Protein AF-A0A2N0S7R8-F1 (afdb_monomer_lite)

pLDDT: mean 81.95, std 15.24, range [37.91, 97.75]

Organism: NCBI:txid588596

Structure (mmCIF, N/CA/C/O backbone):
data_AF-A0A2N0S7R8-F1
#
_entry.id   AF-A0A2N0S7R8-F1
#
loop_
_atom_site.group_PDB
_atom_site.id
_atom_site.type_symbol
_atom_site.label_atom_id
_atom_site.label_alt_id
_atom_site.label_comp_id
_atom_site.label_asym_id
_atom_site.label_entity_id
_atom_site.label_seq_id
_atom_site.pdbx_PDB_ins_code
_atom_site.Cartn_x
_atom_site.Cartn_y
_atom_site.Cartn_z
_atom_site.occupancy
_atom_site.B_iso_or_equiv
_atom_site.auth_seq_id
_atom_site.auth_comp_id
_atom_site.auth_asym_id
_atom_site.auth_atom_id
_atom_site.pdbx_PDB_model_num
ATOM 1 N N . MET A 1 1 ? 1.880 -4.501 -9.148 1.00 87.69 1 MET A N 1
ATOM 2 C CA . MET A 1 1 ? 1.761 -3.696 -7.910 1.00 87.69 1 MET A CA 1
ATOM 3 C C . MET A 1 1 ? 2.794 -4.200 -6.917 1.00 87.69 1 MET A C 1
ATOM 5 O O . MET A 1 1 ? 2.820 -5.417 -6.738 1.00 87.69 1 MET A O 1
ATOM 9 N N . PRO A 1 2 ? 3.606 -3.320 -6.308 1.00 94.56 2 PRO A N 1
ATOM 10 C CA . PRO A 1 2 ? 4.675 -3.720 -5.390 1.00 94.56 2 PRO A CA 1
ATOM 11 C C . PRO A 1 2 ? 4.118 -4.507 -4.199 1.00 94.56 2 PRO A C 1
ATOM 13 O O . PRO A 1 2 ? 3.030 -4.194 -3.696 1.00 94.56 2 PRO A O 1
ATOM 16 N N . LYS A 1 3 ? 4.830 -5.546 -3.754 1.00 95.12 3 LYS A N 1
ATOM 17 C CA . LYS A 1 3 ? 4.370 -6.423 -2.664 1.00 95.12 3 LYS A CA 1
ATOM 18 C C . LYS A 1 3 ? 4.324 -5.674 -1.323 1.00 95.12 3 LYS A C 1
ATOM 20 O O . LYS A 1 3 ? 3.337 -5.815 -0.605 1.00 95.12 3 LYS A O 1
ATOM 25 N N . CYS A 1 4 ? 5.272 -4.779 -1.061 1.00 94.50 4 CYS A N 1
ATOM 26 C CA . CYS A 1 4 ? 5.312 -3.895 0.104 1.00 94.50 4 CYS A CA 1
ATOM 27 C C . CYS A 1 4 ? 4.020 -3.071 0.259 1.00 94.50 4 CYS A C 1
ATOM 29 O O . CYS A 1 4 ? 3.413 -3.051 1.331 1.00 94.50 4 CYS A O 1
ATOM 31 N N . TYR A 1 5 ? 3.518 -2.488 -0.835 1.00 94.94 5 TYR A N 1
ATOM 32 C CA . TYR A 1 5 ? 2.249 -1.755 -0.854 1.00 94.94 5 TYR A CA 1
ATOM 33 C C . TYR A 1 5 ? 1.042 -2.669 -0.633 1.00 94.94 5 TYR A C 1
ATOM 35 O O . TYR A 1 5 ? 0.107 -2.300 0.077 1.00 94.94 5 TYR A O 1
ATOM 43 N N . ARG A 1 6 ? 1.048 -3.874 -1.218 1.00 95.00 6 ARG A N 1
ATOM 44 C CA . ARG A 1 6 ? -0.015 -4.867 -1.003 1.00 95.00 6 ARG A CA 1
ATOM 45 C C . ARG A 1 6 ? -0.138 -5.230 0.473 1.00 95.00 6 ARG A C 1
ATOM 47 O O . ARG A 1 6 ? -1.249 -5.305 0.991 1.00 95.00 6 ARG A O 1
ATOM 54 N N . ASP A 1 7 ? 0.987 -5.464 1.131 1.00 95.69 7 ASP A N 1
ATOM 55 C CA . ASP A 1 7 ? 1.006 -5.882 2.527 1.00 95.69 7 ASP A CA 1
ATOM 56 C C . ASP A 1 7 ? 0.703 -4.713 3.476 1.00 95.69 7 ASP A C 1
ATOM 58 O O . ASP A 1 7 ? 0.025 -4.916 4.484 1.00 95.69 7 ASP A O 1
ATOM 62 N N . LEU A 1 8 ? 1.079 -3.478 3.117 1.00 95.94 8 LEU A N 1
ATOM 63 C CA . LEU A 1 8 ? 0.604 -2.274 3.805 1.00 95.94 8 LEU A CA 1
ATOM 64 C C . LEU A 1 8 ? -0.924 -2.145 3.716 1.00 95.94 8 LEU A C 1
ATOM 66 O O . LEU A 1 8 ? -1.585 -2.017 4.745 1.00 95.94 8 LEU A O 1
ATOM 70 N N . MET A 1 9 ? -1.503 -2.240 2.513 1.00 95.25 9 MET A N 1
ATOM 71 C CA . MET A 1 9 ? -2.959 -2.158 2.333 1.00 95.25 9 MET A CA 1
ATOM 72 C C . MET A 1 9 ? -3.696 -3.233 3.129 1.00 95.25 9 MET A C 1
ATOM 74 O O . MET A 1 9 ? -4.716 -2.929 3.742 1.00 95.25 9 MET A O 1
ATOM 78 N N . LYS A 1 10 ? -3.133 -4.451 3.199 1.00 96.06 10 LYS A N 1
ATOM 79 C CA . LYS A 1 10 ? -3.666 -5.531 4.037 1.00 96.06 10 LYS A CA 1
ATOM 80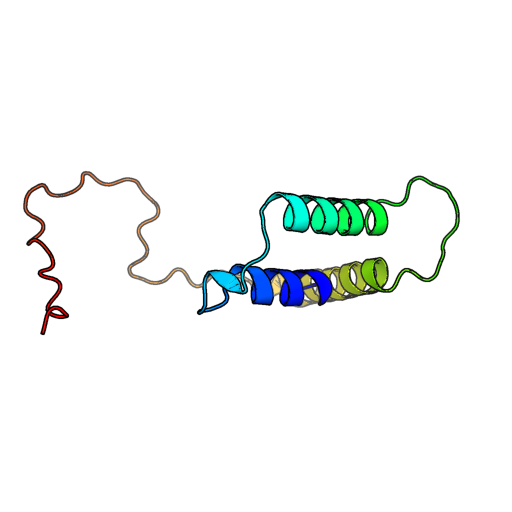 C C . LYS A 1 10 ? -3.825 -5.152 5.500 1.00 96.06 10 LYS A C 1
ATOM 82 O O . LYS A 1 10 ? -4.834 -5.494 6.102 1.00 96.06 10 LYS A O 1
ATOM 87 N N . LYS A 1 11 ? -2.854 -4.428 6.048 1.00 96.12 11 LYS A N 1
ATOM 88 C CA . LYS A 1 11 ? -2.909 -3.942 7.428 1.00 96.12 11 LYS A CA 1
ATOM 89 C C . LYS A 1 11 ? -3.860 -2.752 7.577 1.00 96.12 11 LYS A C 1
ATOM 91 O O . L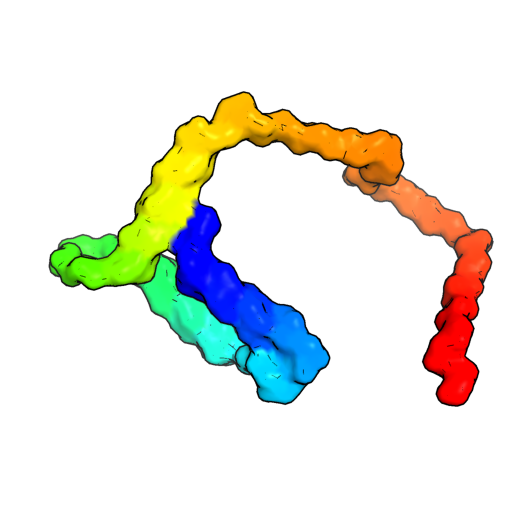YS A 1 11 ? -4.501 -2.613 8.607 1.00 96.12 11 LYS A O 1
ATOM 96 N N . CYS A 1 12 ? -3.993 -1.898 6.562 1.00 96.81 12 CYS A N 1
ATOM 97 C CA . CYS A 1 12 ? -4.878 -0.728 6.624 1.00 96.81 12 CYS A CA 1
ATOM 98 C C . CYS A 1 12 ? -6.372 -1.085 6.591 1.00 96.81 12 CYS A C 1
ATOM 100 O O . CYS A 1 12 ? -7.177 -0.390 7.207 1.00 96.81 12 CYS A O 1
ATOM 102 N N . TRP A 1 13 ? -6.751 -2.143 5.871 1.00 95.38 13 TRP A N 1
ATOM 103 C CA . TRP A 1 13 ? -8.149 -2.558 5.706 1.00 95.38 13 TRP A CA 1
ATOM 104 C C . TRP A 1 13 ? -8.531 -3.784 6.552 1.00 95.38 13 TRP A C 1
ATOM 106 O O . TRP A 1 13 ? -9.456 -4.511 6.196 1.00 95.38 13 TRP A O 1
ATOM 116 N N . ASP A 1 14 ? -7.798 -4.054 7.639 1.00 97.12 14 ASP A N 1
ATOM 117 C CA . ASP A 1 14 ? -8.111 -5.174 8.532 1.00 97.12 14 ASP A CA 1
ATOM 118 C C . ASP A 1 14 ? -9.552 -5.048 9.066 1.00 97.12 14 ASP A C 1
ATOM 120 O O . ASP A 1 14 ? -10.049 -3.941 9.329 1.00 97.12 14 ASP A O 1
ATOM 124 N N . SER A 1 15 ? -10.253 -6.179 9.168 1.00 96.69 15 SER A N 1
ATOM 125 C CA . SER A 1 15 ? -11.642 -6.206 9.641 1.00 96.69 15 SER A CA 1
ATOM 126 C C . SER A 1 15 ? -11.738 -5.807 11.110 1.00 96.69 15 SER A C 1
ATOM 128 O O . SER A 1 15 ? -12.708 -5.154 11.489 1.00 96.69 15 SER A O 1
ATOM 130 N N . ASP A 1 16 ? -10.720 -6.135 11.910 1.00 96.94 16 ASP A N 1
ATOM 131 C CA . ASP A 1 16 ? -10.581 -5.648 13.277 1.00 96.94 16 ASP A CA 1
ATOM 132 C C . ASP A 1 16 ? -9.886 -4.272 13.271 1.00 96.94 16 ASP A C 1
ATOM 134 O O . ASP A 1 16 ? -8.719 -4.162 12.878 1.00 96.94 16 ASP A O 1
ATOM 138 N N . PRO A 1 17 ? -10.558 -3.196 13.724 1.00 95.62 17 PRO A N 1
ATOM 139 C CA . PRO A 1 17 ? -9.961 -1.866 13.791 1.00 95.62 17 PRO A CA 1
ATOM 140 C C . PRO A 1 17 ? -8.684 -1.791 14.636 1.00 95.62 17 PRO A C 1
ATOM 142 O O . PRO A 1 17 ? -7.852 -0.927 14.372 1.00 95.62 17 PRO A O 1
ATOM 145 N N . ASN A 1 18 ? -8.508 -2.677 15.623 1.00 95.81 18 ASN A N 1
ATOM 146 C CA . ASN A 1 18 ? -7.330 -2.676 16.495 1.00 95.81 18 ASN A CA 1
ATOM 147 C C . ASN A 1 18 ? -6.070 -3.199 15.796 1.00 95.81 18 ASN A C 1
ATOM 149 O O . ASN A 1 18 ? -4.962 -2.855 16.202 1.00 95.81 18 ASN A O 1
ATOM 153 N N . ASN A 1 19 ? -6.234 -3.996 14.737 1.00 96.19 19 ASN A N 1
ATOM 154 C CA . ASN A 1 19 ? -5.127 -4.505 13.924 1.00 96.19 19 ASN A CA 1
ATOM 155 C C . ASN A 1 19 ? -4.671 -3.500 12.859 1.00 96.19 19 ASN A C 1
ATOM 157 O O . ASN A 1 19 ? -3.638 -3.702 12.213 1.00 96.19 19 ASN A O 1
ATOM 161 N N . ARG A 1 20 ? -5.428 -2.415 12.655 1.00 97.50 20 ARG A N 1
ATOM 162 C CA . ARG A 1 20 ? -5.069 -1.381 11.687 1.00 97.50 20 ARG A CA 1
ATOM 163 C C . ARG A 1 20 ? -3.908 -0.547 12.200 1.00 97.50 20 ARG A C 1
ATOM 165 O O . ARG A 1 20 ? -3.873 -0.129 13.355 1.00 97.50 20 ARG A O 1
ATOM 172 N N . LEU A 1 21 ? -2.976 -0.259 11.299 1.00 97.12 21 LEU A N 1
ATOM 173 C CA . LEU A 1 21 ? -1.839 0.608 11.595 1.00 97.12 21 LEU A CA 1
ATOM 174 C C . LEU A 1 21 ? -2.298 2.031 11.914 1.00 97.12 21 LEU A C 1
ATOM 176 O O . LEU A 1 21 ? -3.222 2.567 11.293 1.00 97.12 21 LEU A O 1
ATOM 180 N N . LYS A 1 22 ? -1.590 2.682 12.838 1.00 97.25 22 LYS A N 1
ATOM 181 C CA . LYS A 1 22 ? -1.773 4.110 13.102 1.00 97.25 22 LYS A CA 1
ATOM 182 C C . LYS A 1 22 ? -1.236 4.927 11.932 1.00 97.25 22 LYS A C 1
ATOM 184 O O . LYS A 1 22 ? -0.262 4.550 11.282 1.00 97.25 22 LYS A O 1
ATOM 189 N N . ALA A 1 23 ? -1.804 6.114 11.730 1.00 96.88 23 ALA A N 1
ATOM 190 C CA . ALA A 1 23 ? -1.366 7.032 10.677 1.00 96.88 23 ALA A CA 1
ATOM 191 C C . ALA A 1 23 ? 0.146 7.331 10.733 1.00 96.88 23 ALA A C 1
ATOM 193 O O . ALA A 1 23 ? 0.803 7.363 9.698 1.00 96.88 23 ALA A O 1
ATOM 194 N N . SER A 1 24 ? 0.716 7.463 11.934 1.00 97.75 24 SER A N 1
ATOM 195 C CA . SER A 1 24 ? 2.152 7.699 12.128 1.00 97.75 24 SER A CA 1
ATOM 196 C C . SER A 1 24 ? 3.038 6.504 11.755 1.00 97.75 24 SER A C 1
ATOM 198 O O . SER A 1 24 ? 4.195 6.688 11.388 1.00 97.75 24 SER A O 1
ATOM 200 N N . GLU A 1 25 ? 2.529 5.274 11.840 1.00 97.12 25 GLU A N 1
ATOM 201 C CA . GLU A 1 25 ? 3.246 4.071 11.397 1.00 97.12 25 GLU A CA 1
ATOM 202 C C . GLU A 1 25 ? 3.192 3.945 9.875 1.00 97.12 25 GLU A C 1
ATOM 204 O O . GLU A 1 25 ? 4.202 3.648 9.239 1.00 97.12 25 GLU A O 1
ATOM 209 N N . ILE A 1 26 ? 2.029 4.246 9.289 1.00 97.62 26 ILE A N 1
ATOM 210 C CA . ILE A 1 26 ? 1.836 4.298 7.837 1.00 97.62 26 ILE A CA 1
ATOM 211 C C . ILE A 1 26 ? 2.766 5.348 7.218 1.00 97.62 26 ILE A C 1
ATOM 213 O O . ILE A 1 26 ? 3.439 5.056 6.235 1.00 97.62 26 ILE A O 1
ATOM 217 N N . GLU A 1 27 ? 2.862 6.540 7.813 1.00 97.31 27 GLU A N 1
ATOM 218 C CA . GLU A 1 27 ? 3.750 7.609 7.342 1.00 97.31 27 GLU A CA 1
ATOM 219 C C . GLU A 1 27 ? 5.216 7.153 7.272 1.00 97.31 27 GLU A C 1
ATOM 221 O O . GLU A 1 27 ? 5.892 7.394 6.273 1.00 97.31 27 GLU A O 1
ATOM 226 N N . LYS A 1 28 ? 5.701 6.453 8.307 1.00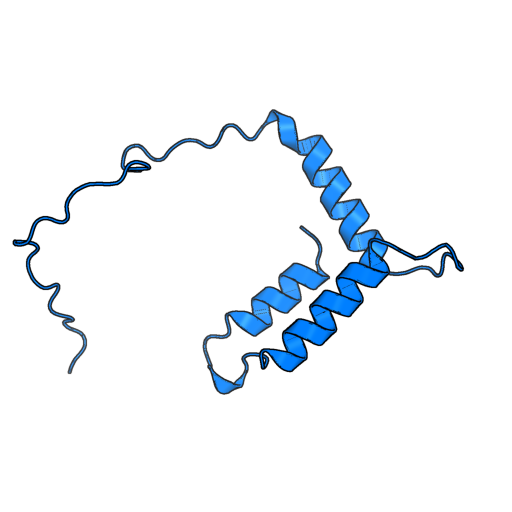 95.69 28 LYS A N 1
ATOM 227 C CA . LYS A 1 28 ? 7.071 5.916 8.341 1.00 95.69 28 LYS A CA 1
ATOM 228 C C . LYS A 1 28 ? 7.316 4.901 7.227 1.00 95.69 28 LYS A C 1
ATOM 230 O O . LYS A 1 28 ? 8.357 4.960 6.583 1.00 95.69 28 LYS A O 1
ATOM 235 N N . LEU A 1 29 ? 6.361 4.000 6.988 1.00 95.31 29 LEU A N 1
ATOM 236 C CA . LEU A 1 29 ? 6.459 3.008 5.913 1.00 95.31 29 LEU A CA 1
ATOM 237 C C . LEU A 1 29 ? 6.454 3.670 4.533 1.00 95.31 29 LEU A C 1
ATOM 239 O O . LEU A 1 29 ? 7.252 3.301 3.682 1.00 95.31 29 LEU A O 1
ATOM 243 N N . ILE A 1 30 ? 5.600 4.673 4.317 1.00 94.50 30 ILE A N 1
ATOM 244 C CA . ILE A 1 30 ? 5.550 5.403 3.044 1.00 94.50 30 ILE A CA 1
ATOM 245 C C . ILE A 1 30 ? 6.861 6.152 2.787 1.00 94.50 30 ILE A C 1
ATOM 247 O O . ILE A 1 30 ? 7.345 6.122 1.659 1.00 94.50 30 ILE A O 1
ATOM 251 N N . LYS A 1 31 ? 7.449 6.786 3.811 1.00 92.62 31 LYS A N 1
ATOM 252 C CA . LYS A 1 31 ? 8.767 7.434 3.704 1.00 92.62 31 LYS A CA 1
ATOM 253 C C . LYS A 1 31 ? 9.853 6.433 3.318 1.00 92.62 31 LYS A C 1
ATOM 255 O O . LYS A 1 31 ? 10.540 6.661 2.336 1.00 92.62 31 LYS A O 1
ATOM 260 N N . LEU A 1 32 ? 9.910 5.286 4.001 1.00 91.12 32 LEU A N 1
ATOM 261 C CA . LEU A 1 32 ? 10.828 4.197 3.65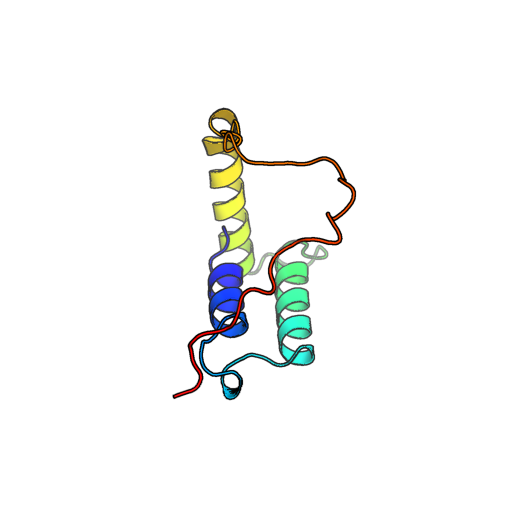4 1.00 91.12 32 LEU A CA 1
ATOM 262 C C . LEU A 1 32 ? 10.669 3.777 2.183 1.00 91.12 32 LEU A C 1
ATOM 264 O O . LEU A 1 32 ? 11.643 3.729 1.447 1.00 91.12 32 LEU A O 1
ATOM 268 N N . PHE A 1 33 ? 9.435 3.534 1.731 1.00 91.81 33 PHE A N 1
ATOM 269 C CA . PHE A 1 33 ? 9.174 3.132 0.345 1.00 91.81 33 PHE A CA 1
ATOM 270 C C . PHE A 1 33 ? 9.573 4.205 -0.672 1.00 91.81 33 PHE A C 1
ATOM 272 O O . PHE A 1 33 ? 10.029 3.874 -1.764 1.00 91.81 33 PHE A O 1
ATOM 279 N N . HIS A 1 34 ? 9.356 5.477 -0.338 1.00 88.06 34 HIS A N 1
ATOM 280 C CA . HIS A 1 34 ? 9.739 6.605 -1.178 1.00 88.06 34 HIS A CA 1
ATOM 281 C C . HIS A 1 34 ? 11.260 6.695 -1.320 1.00 88.06 34 HIS A C 1
ATOM 283 O O . HIS A 1 34 ? 11.757 6.815 -2.438 1.00 88.06 34 HIS A O 1
ATOM 289 N N . ASP A 1 35 ? 11.975 6.599 -0.203 1.00 87.06 35 ASP A N 1
ATOM 290 C CA . ASP A 1 35 ? 13.430 6.724 -0.166 1.00 87.06 35 ASP A CA 1
ATOM 291 C C . ASP A 1 35 ? 14.100 5.552 -0.903 1.00 87.06 35 ASP A C 1
ATOM 293 O O . ASP A 1 35 ? 15.035 5.772 -1.667 1.00 87.06 35 ASP A O 1
ATOM 297 N N . SER A 1 36 ? 13.541 4.341 -0.785 1.00 85.44 36 SER A N 1
ATOM 298 C CA . SER A 1 36 ? 13.941 3.163 -1.570 1.00 85.44 36 SER A CA 1
ATOM 299 C C . SER A 1 36 ? 13.727 3.330 -3.079 1.00 85.44 36 SER A C 1
ATOM 301 O O . SER A 1 36 ? 14.516 2.842 -3.880 1.00 85.44 36 SER A O 1
ATOM 303 N N . TYR A 1 37 ? 12.641 3.986 -3.502 1.00 80.06 37 TYR A N 1
ATOM 304 C CA . TYR A 1 37 ? 12.318 4.146 -4.927 1.00 80.06 37 TYR A CA 1
ATOM 305 C C . TYR A 1 37 ? 13.067 5.310 -5.597 1.00 80.06 37 TYR A C 1
ATOM 307 O O . TYR A 1 37 ? 13.335 5.264 -6.798 1.00 80.06 37 TYR A O 1
ATOM 315 N N . CYS A 1 38 ? 13.390 6.357 -4.837 1.00 75.62 38 CYS A N 1
ATOM 316 C CA . CYS A 1 38 ? 14.141 7.528 -5.288 1.00 75.62 38 CYS A CA 1
ATOM 317 C C . CYS A 1 38 ? 15.447 7.663 -4.484 1.00 75.62 38 CYS A C 1
ATOM 319 O O . CYS A 1 38 ? 15.582 8.623 -3.717 1.00 75.62 38 CYS A O 1
ATOM 321 N N . PRO A 1 39 ? 16.410 6.733 -4.641 1.00 67.06 39 PRO A N 1
ATOM 322 C CA . PRO A 1 39 ? 17.649 6.779 -3.880 1.00 67.06 39 PRO A CA 1
ATOM 323 C C . PRO A 1 39 ? 18.428 8.058 -4.207 1.00 67.06 39 PRO A C 1
ATOM 325 O O . PRO A 1 39 ? 18.669 8.396 -5.369 1.00 67.06 39 PRO A O 1
ATOM 328 N N . ILE A 1 40 ? 18.824 8.788 -3.165 1.00 67.38 40 ILE A N 1
ATOM 329 C CA . ILE A 1 40 ? 19.688 9.965 -3.280 1.00 67.38 40 ILE A CA 1
ATOM 330 C C . ILE A 1 40 ? 21.118 9.460 -3.475 1.00 67.38 40 ILE A C 1
ATOM 332 O O . ILE A 1 40 ? 21.801 9.250 -2.488 1.00 67.38 40 ILE A O 1
ATOM 336 N N . GLU A 1 41 ? 21.525 9.225 -4.728 1.00 61.56 41 GLU A N 1
ATOM 337 C CA . GLU A 1 41 ? 22.893 9.045 -5.282 1.00 61.56 41 GLU A CA 1
ATOM 338 C C . GLU A 1 41 ? 23.962 8.221 -4.515 1.00 61.56 41 GLU A C 1
ATOM 340 O O . GLU A 1 41 ? 25.079 8.075 -5.012 1.00 61.56 41 GLU A O 1
ATOM 345 N N . THR A 1 42 ? 23.676 7.624 -3.361 1.00 57.69 42 THR A N 1
ATOM 346 C CA . THR A 1 42 ? 24.652 6.910 -2.537 1.00 57.69 42 THR A CA 1
ATOM 347 C C . THR A 1 42 ? 24.256 5.451 -2.405 1.00 57.69 42 THR A C 1
ATOM 349 O O . THR A 1 42 ? 23.279 5.135 -1.739 1.00 57.69 42 THR A O 1
ATOM 352 N N . GLU A 1 43 ? 25.073 4.621 -3.053 1.00 58.25 43 GLU A N 1
ATOM 353 C CA . GLU A 1 43 ? 25.219 3.171 -2.904 1.00 58.25 43 GLU A CA 1
ATOM 354 C C . GLU A 1 43 ? 23.954 2.342 -3.191 1.00 58.25 43 GLU A C 1
ATOM 356 O O . GLU A 1 43 ? 22.995 2.297 -2.430 1.00 58.25 43 GLU A O 1
ATOM 361 N N . GLN A 1 44 ? 23.991 1.659 -4.343 1.00 58.53 44 GLN A N 1
ATOM 362 C CA . GLN A 1 44 ? 23.081 0.571 -4.697 1.00 58.53 44 GLN A CA 1
ATOM 363 C C . GLN A 1 44 ? 23.323 -0.608 -3.752 1.00 58.53 44 GLN A C 1
ATOM 365 O O . GLN A 1 44 ? 24.013 -1.564 -4.106 1.00 58.53 44 GLN A O 1
ATOM 370 N N . ASP A 1 45 ? 22.771 -0.528 -2.548 1.00 55.75 45 ASP A N 1
ATOM 371 C CA . ASP A 1 45 ? 22.446 -1.735 -1.809 1.00 55.75 45 ASP A CA 1
ATOM 372 C C . ASP A 1 45 ? 21.266 -2.429 -2.500 1.00 55.75 45 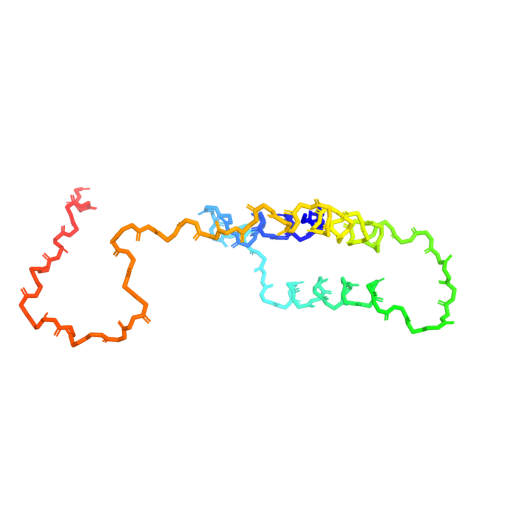ASP A C 1
ATOM 374 O O . ASP A 1 45 ? 20.414 -1.792 -3.122 1.00 55.75 45 ASP A O 1
ATOM 378 N N . ASP A 1 46 ? 21.267 -3.758 -2.429 1.00 61.84 46 ASP A N 1
ATOM 379 C CA . ASP A 1 46 ? 20.248 -4.660 -2.968 1.00 61.84 46 ASP A CA 1
ATOM 380 C C . ASP A 1 46 ? 18.920 -4.449 -2.213 1.00 61.84 46 ASP A C 1
ATOM 382 O O . ASP A 1 46 ? 18.548 -5.209 -1.316 1.00 61.84 46 ASP A O 1
ATOM 386 N N . ASP A 1 47 ? 18.244 -3.333 -2.498 1.00 80.19 47 ASP A N 1
ATOM 387 C CA . ASP A 1 47 ? 17.009 -2.944 -1.832 1.00 80.19 47 ASP A CA 1
ATOM 388 C C . ASP A 1 47 ? 15.841 -3.755 -2.409 1.00 80.19 47 ASP A C 1
ATOM 390 O O . ASP A 1 47 ? 15.280 -3.459 -3.470 1.00 80.19 47 ASP A O 1
ATOM 394 N N . GLU A 1 48 ? 15.447 -4.794 -1.668 1.00 89.31 48 GLU A N 1
ATOM 395 C CA . GLU A 1 48 ? 14.298 -5.649 -1.977 1.00 89.31 48 GLU A CA 1
ATOM 396 C C . GLU A 1 48 ? 13.029 -4.827 -2.276 1.00 89.31 48 GLU A C 1
ATOM 398 O O . GLU A 1 48 ? 12.189 -5.237 -3.083 1.00 89.31 48 GLU A O 1
ATOM 403 N N . ILE A 1 49 ? 12.860 -3.663 -1.638 1.00 89.50 49 ILE A N 1
ATOM 404 C CA . ILE A 1 49 ? 11.715 -2.781 -1.865 1.00 89.50 49 ILE A CA 1
ATOM 405 C C . ILE A 1 49 ? 11.813 -2.144 -3.250 1.00 89.50 49 ILE A C 1
ATOM 407 O O . ILE A 1 49 ? 10.825 -2.172 -3.989 1.00 89.50 49 ILE A O 1
ATOM 411 N N . GLU A 1 50 ? 12.979 -1.616 -3.628 1.00 90.25 50 GLU A N 1
ATOM 412 C CA . GLU A 1 50 ? 13.207 -1.018 -4.948 1.00 90.25 50 GLU A CA 1
ATOM 413 C C . GLU A 1 50 ? 12.910 -2.029 -6.068 1.00 90.25 50 GLU A C 1
ATOM 415 O O . GLU A 1 50 ? 12.180 -1.718 -7.018 1.00 90.25 50 GLU A O 1
ATOM 420 N N . GLU A 1 51 ? 13.383 -3.272 -5.932 1.00 91.31 51 GLU A N 1
ATOM 421 C CA . GLU A 1 51 ? 13.120 -4.325 -6.919 1.00 91.31 51 GLU A CA 1
ATOM 422 C C . GLU A 1 51 ? 11.627 -4.653 -7.049 1.00 91.31 51 GLU A C 1
ATOM 424 O O . GLU A 1 51 ? 11.116 -4.786 -8.166 1.00 91.31 51 GLU A O 1
ATOM 429 N N . GLN A 1 52 ? 10.869 -4.666 -5.946 1.00 94.12 52 GLN A N 1
ATOM 430 C CA . GLN A 1 52 ? 9.411 -4.828 -6.011 1.00 94.12 52 GLN A CA 1
ATOM 431 C C . GLN A 1 52 ? 8.723 -3.691 -6.784 1.00 94.12 52 GLN A C 1
ATOM 433 O O . GLN A 1 52 ? 7.716 -3.924 -7.468 1.00 94.12 52 GLN A O 1
ATOM 438 N N . PHE A 1 53 ? 9.229 -2.456 -6.683 1.00 92.06 53 PHE A N 1
ATOM 439 C CA . PHE A 1 53 ? 8.728 -1.331 -7.476 1.00 92.06 53 PHE A CA 1
ATOM 440 C C . PHE A 1 53 ? 9.097 -1.464 -8.953 1.00 92.06 53 PHE A C 1
ATOM 442 O O . PHE A 1 53 ? 8.217 -1.311 -9.807 1.00 92.06 53 PHE A O 1
ATOM 449 N N . LYS A 1 54 ? 10.351 -1.806 -9.267 1.00 91.12 54 LYS A N 1
ATOM 450 C CA . LYS A 1 54 ? 10.812 -2.044 -10.645 1.00 91.12 54 LYS A CA 1
ATOM 451 C C . LYS A 1 54 ? 10.018 -3.163 -11.319 1.00 91.12 54 LYS A C 1
ATOM 453 O O . LYS A 1 54 ? 9.582 -2.995 -12.458 1.00 91.12 54 LYS A O 1
ATOM 458 N N . GLU A 1 55 ? 9.781 -4.280 -10.634 1.00 93.44 55 GLU A N 1
ATOM 459 C CA . GLU A 1 55 ? 8.975 -5.394 -11.148 1.00 93.44 55 GLU A CA 1
ATOM 460 C C . GLU A 1 55 ? 7.536 -4.948 -11.444 1.00 93.44 55 GLU A C 1
ATOM 462 O O . GLU A 1 55 ? 7.003 -5.189 -12.533 1.00 93.44 55 GLU A O 1
ATOM 467 N N . ALA A 1 56 ? 6.912 -4.233 -10.504 1.00 92.25 56 ALA A N 1
ATOM 468 C CA . ALA A 1 56 ? 5.563 -3.715 -10.684 1.00 92.25 56 ALA A CA 1
ATOM 469 C C . ALA A 1 56 ? 5.460 -2.728 -11.858 1.00 92.25 56 ALA A C 1
ATOM 471 O O . ALA A 1 56 ? 4.447 -2.729 -12.562 1.00 92.25 56 ALA A O 1
ATOM 472 N N . GLU A 1 57 ? 6.489 -1.909 -12.067 1.00 90.69 57 GLU A N 1
ATOM 473 C CA . GLU A 1 57 ? 6.577 -0.957 -13.170 1.00 90.69 57 GLU A CA 1
ATOM 474 C C . GLU A 1 57 ? 6.754 -1.656 -14.522 1.00 90.69 57 GLU A C 1
ATOM 476 O O . GLU A 1 57 ? 6.068 -1.307 -15.486 1.00 90.69 57 GLU A O 1
ATOM 481 N N . ARG A 1 58 ? 7.616 -2.681 -14.595 1.00 92.25 58 ARG A N 1
ATOM 482 C CA . ARG A 1 58 ? 7.766 -3.515 -15.800 1.00 92.25 58 ARG A CA 1
ATOM 483 C C . ARG A 1 58 ? 6.428 -4.138 -16.188 1.00 92.25 58 ARG A C 1
ATOM 485 O O . ARG A 1 58 ? 6.012 -3.971 -17.330 1.00 92.25 58 ARG A O 1
ATOM 492 N N . TYR A 1 59 ? 5.724 -4.747 -15.229 1.00 91.56 59 TYR A N 1
ATOM 493 C CA . TYR A 1 59 ? 4.387 -5.308 -15.450 1.00 91.56 59 TYR A CA 1
ATOM 494 C C . TYR A 1 59 ? 3.389 -4.249 -15.940 1.00 91.56 59 TYR A C 1
ATOM 496 O O . TYR A 1 59 ? 2.636 -4.479 -16.882 1.00 91.56 59 TYR A O 1
ATOM 504 N N . ARG A 1 60 ? 3.381 -3.054 -15.330 1.00 88.88 60 ARG A N 1
ATOM 505 C CA . ARG A 1 60 ? 2.504 -1.958 -15.768 1.00 88.88 60 ARG A CA 1
ATOM 506 C C . ARG A 1 60 ? 2.751 -1.607 -17.234 1.00 88.88 60 ARG A C 1
ATOM 508 O O . ARG A 1 60 ? 1.790 -1.485 -17.982 1.00 88.88 60 ARG A O 1
ATOM 515 N N . ARG A 1 61 ? 4.017 -1.462 -17.640 1.00 88.12 61 ARG A N 1
ATOM 516 C CA . ARG A 1 61 ? 4.393 -1.101 -19.017 1.00 88.12 61 ARG A CA 1
ATOM 517 C C . ARG A 1 61 ? 4.023 -2.188 -20.019 1.00 88.12 61 ARG A C 1
ATOM 519 O O . ARG A 1 61 ? 3.456 -1.866 -21.054 1.00 88.12 61 ARG A O 1
ATOM 526 N N . THR A 1 62 ? 4.286 -3.457 -19.705 1.00 88.62 62 THR A N 1
ATOM 527 C CA . THR A 1 62 ? 3.970 -4.582 -20.604 1.00 88.62 62 THR A CA 1
ATOM 528 C C . THR A 1 62 ? 2.472 -4.812 -20.772 1.00 88.62 62 THR A C 1
ATOM 530 O O . THR A 1 62 ? 2.041 -5.335 -21.793 1.00 88.62 62 THR A O 1
ATOM 533 N N . ASN A 1 63 ? 1.668 -4.424 -19.782 1.00 84.00 63 ASN A N 1
ATOM 534 C CA . ASN A 1 63 ? 0.225 -4.648 -19.776 1.00 84.00 63 ASN A CA 1
ATOM 535 C C . ASN A 1 63 ? -0.588 -3.373 -20.074 1.00 84.00 63 ASN A C 1
ATOM 537 O O . ASN A 1 63 ? -1.818 -3.441 -20.100 1.00 84.00 63 ASN A O 1
ATOM 541 N N . SER A 1 64 ? 0.074 -2.232 -20.310 1.00 67.19 64 SER A N 1
ATOM 542 C CA . SER A 1 64 ? -0.564 -0.918 -20.490 1.00 67.19 64 SER A CA 1
ATOM 543 C C . SER A 1 64 ? -1.463 -0.846 -21.727 1.00 67.19 64 SER A C 1
ATOM 545 O O . SER A 1 64 ? -2.481 -0.159 -21.689 1.00 67.19 64 SER A O 1
ATOM 547 N N . ASP A 1 65 ? -1.144 -1.588 -22.788 1.00 60.16 65 ASP A N 1
ATOM 548 C CA . ASP A 1 65 ? -1.913 -1.570 -24.042 1.00 60.16 65 ASP A CA 1
ATOM 549 C C . ASP A 1 65 ? -3.291 -2.255 -23.925 1.00 60.16 65 ASP A C 1
ATOM 551 O O . ASP A 1 65 ? -4.134 -2.112 -24.805 1.00 60.16 65 ASP A O 1
ATOM 555 N N . ASN A 1 66 ? -3.562 -2.960 -22.817 1.00 58.22 66 ASN A N 1
ATOM 556 C CA . ASN A 1 66 ? -4.816 -3.691 -22.595 1.00 58.22 66 ASN A CA 1
ATOM 557 C C . ASN A 1 66 ? -5.804 -2.977 -21.657 1.00 58.22 66 ASN A C 1
ATOM 559 O O . ASN A 1 66 ? -6.866 -3.521 -21.356 1.00 58.22 66 ASN A O 1
ATOM 563 N N . TYR A 1 67 ? -5.480 -1.776 -21.168 1.00 62.12 67 TYR A N 1
ATOM 564 C CA . TYR A 1 67 ? -6.287 -1.080 -20.163 1.00 62.12 67 TYR A CA 1
ATOM 565 C C . TYR A 1 67 ? -7.155 0.017 -20.788 1.00 62.12 67 TYR A C 1
ATOM 567 O O . TYR A 1 67 ? -7.034 1.193 -20.464 1.00 62.12 67 TYR A O 1
ATOM 575 N N . LEU A 1 68 ? -8.071 -0.365 -21.679 1.00 65.31 68 LEU A N 1
ATOM 576 C CA . LEU A 1 68 ? -9.286 0.425 -21.880 1.00 65.31 68 LEU A CA 1
ATOM 577 C C . LEU A 1 68 ? -10.213 0.089 -20.707 1.00 65.31 68 LEU A C 1
ATOM 579 O O . LEU A 1 68 ? -10.699 -1.043 -20.644 1.00 65.31 68 LEU A O 1
ATOM 583 N N . PRO A 1 69 ? -10.457 1.008 -19.752 1.00 65.75 69 PRO A N 1
ATOM 584 C CA . PRO A 1 69 ? -11.405 0.738 -18.688 1.00 65.75 69 PRO A CA 1
ATOM 585 C C . PRO A 1 69 ? -12.764 0.535 -19.348 1.00 65.75 69 PRO A C 1
ATOM 587 O O . PRO A 1 69 ? -13.319 1.463 -19.939 1.00 65.75 69 PRO A O 1
ATOM 590 N N . THR A 1 70 ? -13.306 -0.678 -19.272 1.00 70.75 70 THR A N 1
ATOM 591 C CA . THR A 1 70 ? -14.709 -0.908 -19.596 1.00 70.75 70 THR A CA 1
ATOM 592 C C . THR A 1 70 ? -15.519 -0.111 -18.592 1.00 70.75 70 THR A C 1
ATOM 594 O O . THR A 1 70 ? -15.660 -0.504 -17.432 1.00 70.75 70 THR A O 1
ATOM 597 N N . VAL A 1 71 ? -15.984 1.060 -19.017 1.00 78.88 71 VAL A N 1
ATOM 598 C CA . VAL A 1 71 ? -16.872 1.888 -18.215 1.00 78.88 71 VAL A CA 1
ATOM 599 C C . VAL A 1 71 ? -18.110 1.055 -17.921 1.00 78.88 71 VAL A C 1
ATOM 601 O O . VAL A 1 71 ? -18.775 0.571 -18.838 1.00 78.88 71 VAL A O 1
ATOM 604 N N . HIS A 1 72 ? -18.402 0.855 -16.636 1.00 79.19 72 HIS A N 1
ATOM 605 C CA . HIS A 1 72 ? -19.624 0.167 -16.257 1.00 79.19 72 HIS A CA 1
ATOM 606 C C . HIS A 1 72 ? -20.813 0.967 -16.815 1.00 79.19 72 HIS A C 1
ATOM 608 O O . HIS A 1 72 ? -20.842 2.182 -16.614 1.00 79.19 72 HIS A O 1
ATOM 614 N N . PRO A 1 73 ? -21.812 0.343 -17.466 1.00 83.00 73 PRO A N 1
ATOM 615 C CA . PRO A 1 73 ? -22.906 1.072 -18.119 1.00 83.00 73 PRO A CA 1
ATOM 616 C C . PRO A 1 73 ? -23.684 2.017 -17.190 1.00 83.00 73 PRO A C 1
ATOM 618 O O . PRO A 1 73 ? -24.344 2.942 -17.645 1.00 83.00 73 PRO A O 1
ATOM 621 N N . GLN A 1 74 ? -23.614 1.776 -15.879 1.00 83.69 74 GLN A N 1
ATOM 622 C CA . GLN A 1 74 ? -24.283 2.571 -14.845 1.00 83.69 74 GLN A CA 1
ATOM 623 C C . GLN A 1 74 ? -23.368 3.607 -14.171 1.00 83.69 74 GLN A C 1
ATOM 625 O O . GLN A 1 74 ? -23.787 4.262 -13.218 1.00 83.69 74 GLN A O 1
ATOM 630 N N . ALA A 1 75 ? -22.110 3.734 -14.598 1.00 82.44 75 ALA A N 1
ATOM 631 C CA . ALA A 1 75 ? -21.190 4.697 -14.017 1.00 82.44 75 ALA A CA 1
ATOM 632 C C . ALA A 1 75 ? -21.575 6.124 -14.432 1.00 82.44 75 ALA A C 1
ATOM 634 O O . ALA A 1 75 ? -21.720 6.434 -15.613 1.00 82.44 75 ALA A O 1
ATOM 635 N N . ILE A 1 76 ? -21.731 7.000 -13.442 1.00 84.62 76 ILE A N 1
ATOM 636 C CA . ILE A 1 76 ? -22.041 8.417 -13.635 1.00 84.62 76 ILE A CA 1
ATOM 637 C C . ILE A 1 76 ? -20.843 9.207 -13.114 1.00 84.62 76 ILE A C 1
ATOM 639 O O . ILE A 1 76 ? -20.628 9.282 -11.907 1.00 84.62 76 ILE A O 1
ATOM 643 N N . TYR A 1 77 ? -20.056 9.778 -14.025 1.00 83.00 77 TYR A N 1
ATOM 644 C CA . TYR A 1 77 ? -18.847 10.548 -13.691 1.00 83.00 77 TYR A CA 1
ATOM 645 C C . TYR A 1 77 ? -19.098 12.054 -13.582 1.00 83.00 77 TYR A C 1
ATOM 647 O O . TYR A 1 77 ? -18.193 12.819 -13.262 1.00 83.00 77 TYR A O 1
ATOM 655 N N . THR A 1 78 ? -20.324 12.490 -13.856 1.00 87.06 78 THR A N 1
ATOM 656 C CA . THR A 1 78 ? -20.741 13.885 -13.740 1.00 87.06 78 THR A CA 1
ATOM 657 C C . THR A 1 78 ? -21.498 14.100 -12.440 1.00 87.06 78 THR A C 1
ATOM 659 O O . THR A 1 78 ? -22.290 13.252 -12.020 1.00 87.06 78 THR A O 1
ATOM 662 N N . SER A 1 79 ? -21.305 15.262 -11.816 1.00 86.25 79 SER A N 1
ATOM 663 C CA . SER A 1 79 ? -22.145 15.667 -10.694 1.00 86.25 79 SER A CA 1
ATOM 664 C C . SER A 1 79 ? -23.615 15.698 -11.125 1.00 86.25 79 SER A C 1
ATOM 666 O O . SER A 1 79 ? -23.960 16.104 -12.235 1.00 86.25 79 SER A O 1
ATOM 668 N N . ARG A 1 80 ? -24.497 15.233 -10.240 1.00 81.06 80 ARG A N 1
ATOM 669 C CA . ARG A 1 80 ? -25.948 15.328 -10.402 1.00 81.06 80 ARG A CA 1
ATOM 670 C C . ARG A 1 80 ? -26.550 15.814 -9.097 1.00 81.06 80 ARG A C 1
ATOM 672 O O . ARG A 1 80 ? -26.049 15.473 -8.025 1.00 81.06 80 ARG A O 1
ATOM 679 N N . LEU A 1 81 ? -27.618 16.595 -9.188 1.00 86.00 81 LEU A N 1
ATOM 680 C CA . LEU A 1 81 ? -28.367 17.011 -8.010 1.00 86.00 81 LEU A CA 1
ATOM 681 C C . LEU A 1 81 ? -28.919 15.758 -7.311 1.00 86.00 81 LEU A C 1
ATOM 683 O O . LEU A 1 81 ? -29.569 14.925 -7.949 1.00 86.00 81 LEU A O 1
ATOM 687 N N . LEU A 1 82 ? -28.626 15.599 -6.019 1.00 78.25 82 LEU A N 1
ATOM 688 C CA . LEU A 1 82 ? -29.217 14.537 -5.208 1.00 78.25 82 LEU A CA 1
ATOM 689 C C . LEU A 1 82 ? -30.724 14.774 -5.134 1.00 78.25 82 LEU A C 1
ATOM 691 O O . LEU A 1 82 ? -31.167 15.858 -4.761 1.00 78.25 82 LEU A O 1
ATOM 695 N N . ASN A 1 83 ? -31.508 13.764 -5.510 1.00 74.50 83 ASN A N 1
ATOM 696 C CA . ASN A 1 83 ? -32.951 13.827 -5.354 1.00 74.50 83 ASN A CA 1
ATOM 697 C C . ASN A 1 83 ? -33.267 13.877 -3.845 1.00 74.50 83 ASN A C 1
ATOM 699 O O . ASN A 1 83 ? -32.923 12.923 -3.146 1.00 74.50 83 ASN A O 1
ATOM 703 N N . PRO A 1 84 ? -33.923 14.933 -3.327 1.00 72.12 84 PRO A N 1
ATOM 704 C CA . PRO A 1 84 ? -34.288 15.018 -1.910 1.00 72.12 84 PRO A CA 1
ATOM 705 C C . PRO A 1 84 ? -35.276 13.920 -1.476 1.00 72.12 84 PRO A C 1
ATOM 707 O O . PRO A 1 84 ? -35.479 13.716 -0.283 1.00 72.12 84 PRO A O 1
ATOM 710 N N . PHE A 1 85 ? -35.860 13.187 -2.430 1.00 67.81 85 PHE A N 1
ATOM 711 C CA . PHE A 1 85 ? -36.770 12.066 -2.206 1.00 67.81 85 PHE A CA 1
ATOM 712 C C . PHE A 1 85 ? -36.109 10.689 -2.370 1.00 67.81 85 PHE A C 1
ATOM 714 O O . PHE A 1 85 ? -36.761 9.751 -2.827 1.00 67.81 85 PHE A O 1
ATOM 721 N N . THR A 1 86 ? -34.827 10.516 -2.034 1.00 65.62 86 THR A N 1
ATOM 722 C CA . THR A 1 86 ? -34.306 9.150 -1.870 1.00 65.62 86 THR A CA 1
ATOM 723 C C . THR A 1 86 ? -34.977 8.518 -0.649 1.00 65.62 86 THR A C 1
ATOM 725 O O . THR A 1 86 ? -34.859 9.088 0.442 1.00 65.62 86 THR A O 1
ATOM 728 N N . PRO A 1 87 ? -35.677 7.373 -0.789 1.00 61.75 87 PRO A N 1
ATOM 729 C CA . PRO A 1 87 ? -36.163 6.623 0.360 1.00 61.75 87 PRO A CA 1
ATOM 730 C C . PRO A 1 87 ? -34.982 6.408 1.299 1.00 61.75 87 PRO A C 1
ATOM 7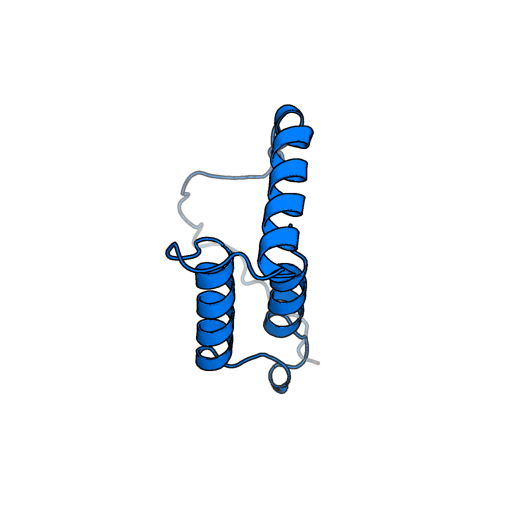32 O O . PRO A 1 87 ? -33.909 6.005 0.846 1.00 61.75 87 PRO A O 1
ATOM 735 N N . LYS A 1 88 ? -35.141 6.729 2.586 1.00 58.56 88 LYS A N 1
ATOM 736 C CA . LYS A 1 88 ? -34.136 6.358 3.582 1.00 58.56 88 LYS A CA 1
ATOM 737 C C . LYS A 1 88 ? -33.941 4.851 3.439 1.00 58.56 88 LYS A C 1
ATOM 739 O O . LYS A 1 88 ? -34.909 4.114 3.604 1.00 58.56 88 LYS A O 1
ATOM 744 N N . PHE A 1 89 ? -32.737 4.409 3.084 1.00 61.22 89 PHE A N 1
ATOM 745 C CA . PHE A 1 89 ? -32.377 3.007 3.236 1.00 61.22 89 PHE A CA 1
ATOM 746 C C . PHE A 1 89 ? -32.506 2.723 4.733 1.00 61.22 89 PHE A C 1
ATOM 748 O O . PHE A 1 89 ? -31.723 3.237 5.531 1.00 61.22 89 PHE A O 1
ATOM 755 N N . ILE A 1 90 ? -33.587 2.048 5.122 1.00 54.75 90 ILE A N 1
ATOM 756 C CA . ILE A 1 90 ? -33.740 1.535 6.476 1.00 54.75 90 ILE A CA 1
ATOM 757 C C . ILE A 1 90 ? -32.710 0.414 6.571 1.00 54.75 90 ILE A C 1
ATOM 759 O O . ILE A 1 90 ? -32.728 -0.518 5.771 1.00 54.75 90 ILE A O 1
ATOM 763 N N . ASP A 1 91 ? -31.742 0.577 7.466 1.00 53.44 91 ASP A N 1
ATOM 764 C CA . ASP A 1 91 ? -30.789 -0.475 7.784 1.00 53.44 91 ASP A CA 1
ATOM 765 C C . ASP A 1 91 ? -31.537 -1.537 8.597 1.00 53.44 91 ASP A C 1
ATOM 767 O O . ASP A 1 91 ? -31.779 -1.366 9.791 1.00 53.44 91 ASP A O 1
ATOM 771 N N . ASP A 1 92 ? -31.968 -2.608 7.930 1.00 54.34 92 ASP A N 1
ATOM 772 C CA . ASP A 1 92 ? -32.707 -3.721 8.538 1.00 54.34 92 ASP A CA 1
ATOM 773 C C . ASP A 1 92 ? -31.818 -4.629 9.422 1.00 54.34 92 ASP A C 1
ATOM 775 O O . ASP A 1 92 ? -32.232 -5.723 9.804 1.00 54.34 92 ASP A O 1
ATOM 779 N N . ASN A 1 93 ? -30.610 -4.194 9.805 1.00 49.75 93 ASN A N 1
ATOM 780 C CA . ASN A 1 93 ? -29.710 -4.949 10.686 1.00 49.75 93 ASN A CA 1
ATOM 781 C C . ASN A 1 93 ? -29.662 -4.421 12.127 1.00 49.75 93 ASN A C 1
ATOM 783 O O . ASN A 1 93 ? -28.605 -4.412 12.758 1.00 49.75 93 ASN A O 1
ATOM 787 N N . VAL A 1 94 ? -30.809 -4.035 12.685 1.00 47.91 94 VAL A N 1
ATOM 788 C CA . VAL A 1 94 ? -30.977 -3.988 14.144 1.00 47.91 94 VAL A CA 1
ATOM 789 C C . VAL A 1 94 ? -31.980 -5.064 14.535 1.00 47.91 94 VAL A C 1
ATOM 791 O O . VAL A 1 94 ? -33.192 -4.872 14.436 1.00 47.91 94 VAL A O 1
ATOM 794 N N . LYS A 1 95 ? -31.459 -6.210 14.970 1.00 37.91 95 LYS A N 1
ATOM 795 C CA . LYS A 1 95 ? -32.214 -7.231 15.691 1.00 37.91 95 LYS A CA 1
ATOM 796 C C . LYS A 1 95 ? -31.428 -7.676 16.911 1.00 37.91 95 LYS A C 1
ATOM 798 O O . LYS A 1 95 ? -30.195 -7.828 16.774 1.00 37.91 95 LYS A O 1
#

Sequence (95 aa):
MPKCYRDLMKKCWDSDPNNRLKASEIEKLIKLFHDSYCPIETEQDDDEIEEQFKEAERYRRTNSDNYLPTVHPQAIYTSRLLNPFTPKFIDDNVK

Secondary structure (DSSP, 8-state):
--HHHHHHHHHHT-SSGGGSPPHHHHHHHHHHHHHHHS--SS-----HHHHHHHHHHHHHHHHGGG------TT---S--PPPTTPPP-------

Radius of gyration: 20.8 Å; chains: 1; bounding box: 62×24×40 Å

Foldseek 3Di:
DFVLVVVLVCQCPDPDPVSHDDPVVSVVSVVVLVCLCVPDPDDPDVPPSNVSVVVVVVVCVVCVVVDPPPPDPPDDPDDDDDDPPDDPPDPPPDD